Protein AF-A0A967KPV4-F1 (afdb_monomer_lite)

Sequence (61 aa):
RPPNLEGKGEIAIRDLVKNALRMRPDRIVVGECRGGEALDMLQAMNTGHDGSLTTAHANSP

Foldseek 3Di:
DAADPVRDDDDDPLNVLVVVVVVVALEAEDAEDDDDVVVSQVVCCVPRSPPYDYHYDDPDD

pLDDT: mean 93.34, std 3.31, range [79.12, 96.69]

Radius of gyration: 13.16 Å; chains: 1; bounding box: 35×34×17 Å

Structure (mmCIF, N/CA/C/O backbone):
data_AF-A0A967KPV4-F1
#
_entry.id   AF-A0A967KPV4-F1
#
loop_
_atom_site.group_PDB
_atom_site.id
_atom_site.type_symbol
_atom_site.label_atom_id
_atom_site.label_alt_id
_atom_site.label_comp_id
_atom_site.label_asym_id
_atom_site.label_entity_id
_atom_site.label_seq_id
_atom_site.pdbx_PDB_ins_code
_atom_site.Cartn_x
_atom_site.Cartn_y
_atom_site.Cartn_z
_atom_site.occupancy
_atom_site.B_iso_or_equiv
_atom_site.auth_seq_id
_atom_site.auth_comp_id
_atom_site.auth_asym_id
_atom_site.auth_atom_id
_atom_site.pdbx_PDB_model_num
ATOM 1 N N . ARG A 1 1 ? -12.441 10.134 -0.647 1.00 88.75 1 ARG A N 1
ATOM 2 C CA . ARG A 1 1 ? -13.592 11.076 -0.627 1.00 88.75 1 ARG A CA 1
ATOM 3 C C . ARG A 1 1 ? -13.300 12.127 0.434 1.00 88.75 1 ARG A C 1
ATOM 5 O O . ARG A 1 1 ? -13.052 11.697 1.551 1.00 88.75 1 ARG A O 1
ATOM 12 N N . PRO A 1 2 ? -13.284 13.431 0.113 1.00 91.44 2 PRO A N 1
ATOM 13 C CA . PRO A 1 2 ? -13.053 14.479 1.111 1.00 91.44 2 PRO A CA 1
ATOM 14 C C . PRO A 1 2 ? -14.199 14.542 2.140 1.00 91.44 2 PRO A C 1
ATOM 16 O O . PRO A 1 2 ? -15.287 14.024 1.858 1.00 91.44 2 PRO A O 1
ATOM 19 N N . PRO A 1 3 ? -13.975 15.145 3.321 1.00 96.69 3 PRO A N 1
ATOM 20 C CA . PRO A 1 3 ? -15.031 15.346 4.308 1.00 96.69 3 PRO A CA 1
ATOM 21 C C . PRO A 1 3 ? -16.149 16.255 3.775 1.00 96.69 3 PRO A C 1
ATOM 23 O O . PRO A 1 3 ? -15.938 17.086 2.891 1.00 96.69 3 PRO A O 1
ATOM 26 N N . ASN A 1 4 ? -17.352 16.096 4.324 1.00 95.00 4 ASN A N 1
ATOM 27 C CA . ASN A 1 4 ? -18.476 17.005 4.105 1.00 95.00 4 ASN A CA 1
ATOM 28 C C . ASN A 1 4 ? -18.287 18.330 4.879 1.00 95.00 4 ASN A C 1
ATOM 30 O O . ASN A 1 4 ? -17.310 18.506 5.607 1.00 95.00 4 ASN A O 1
ATOM 34 N N . LEU A 1 5 ? -19.250 19.253 4.763 1.00 95.81 5 LEU A N 1
ATOM 35 C CA . LEU A 1 5 ? -19.218 20.560 5.444 1.00 95.81 5 LEU A CA 1
ATOM 36 C C . LEU A 1 5 ? -19.140 20.469 6.981 1.00 95.81 5 LEU A C 1
ATOM 38 O O . LEU A 1 5 ? -18.714 21.419 7.627 1.00 95.81 5 LEU A O 1
ATOM 42 N N . GLU A 1 6 ? -19.518 19.333 7.568 1.00 95.44 6 GLU A N 1
ATOM 43 C CA . GLU A 1 6 ? -19.457 19.077 9.013 1.00 95.44 6 GLU A CA 1
ATOM 44 C C . GLU A 1 6 ? -18.130 18.424 9.442 1.00 95.44 6 GLU A C 1
ATOM 46 O O . GLU A 1 6 ? -17.992 17.997 10.589 1.00 95.44 6 GLU A O 1
ATOM 51 N N . GLY A 1 7 ? -17.169 18.279 8.521 1.00 93.50 7 GLY A N 1
ATOM 52 C CA . GLY A 1 7 ? -15.893 17.608 8.771 1.00 93.50 7 GLY A CA 1
ATOM 53 C C . GLY A 1 7 ? -15.996 16.081 8.849 1.00 93.50 7 GLY A C 1
ATOM 54 O O . GLY A 1 7 ? -15.083 15.428 9.345 1.00 93.50 7 GLY A O 1
ATOM 55 N N . LYS A 1 8 ? -17.103 15.486 8.389 1.00 95.06 8 LYS A N 1
ATOM 56 C CA . LYS A 1 8 ? -17.390 14.049 8.517 1.00 95.06 8 LYS A CA 1
ATOM 57 C C . LYS A 1 8 ? -17.368 13.329 7.177 1.00 95.06 8 LYS A C 1
ATOM 59 O O . LYS A 1 8 ? -17.542 13.916 6.114 1.00 95.06 8 LYS A O 1
ATOM 64 N N . GLY A 1 9 ? -17.230 12.007 7.240 1.00 94.75 9 GLY A N 1
ATOM 65 C CA . GLY A 1 9 ? -17.399 11.139 6.074 1.00 94.75 9 GLY A CA 1
ATOM 66 C C . GLY A 1 9 ? -16.233 11.172 5.089 1.00 94.75 9 GLY A C 1
ATOM 67 O O . GLY A 1 9 ? -16.397 10.698 3.958 1.00 94.75 9 GLY A O 1
ATOM 68 N N . GLU A 1 10 ? -15.077 11.688 5.507 1.00 96.56 10 GLU A N 1
ATOM 69 C CA . GLU A 1 10 ? -13.832 11.455 4.788 1.00 96.56 10 GLU A CA 1
ATOM 70 C C . GLU A 1 10 ? -13.589 9.947 4.652 1.00 96.56 10 GLU A C 1
ATOM 72 O O . GLU A 1 10 ? -13.876 9.166 5.558 1.00 96.56 10 GLU A O 1
ATOM 77 N N . ILE A 1 11 ? -13.114 9.543 3.478 1.00 95.94 11 ILE A N 1
ATOM 78 C CA . ILE A 1 11 ? -12.611 8.193 3.230 1.00 95.94 11 ILE A CA 1
ATOM 79 C C . ILE A 1 11 ? -11.237 8.368 2.613 1.00 95.94 11 ILE A C 1
ATOM 81 O O . ILE A 1 11 ? -11.132 8.781 1.445 1.00 95.94 11 ILE A O 1
ATOM 85 N N . ALA A 1 12 ? -10.211 8.070 3.398 1.00 94.94 12 ALA A N 1
ATOM 86 C CA . ALA A 1 12 ? -8.840 8.051 2.939 1.00 94.94 12 ALA A CA 1
ATOM 87 C C . ALA A 1 12 ? -8.563 6.755 2.168 1.00 94.94 12 ALA A C 1
ATOM 89 O O . ALA A 1 12 ? -9.210 5.724 2.363 1.00 94.94 12 ALA A O 1
ATOM 90 N N . ILE A 1 13 ? -7.544 6.781 1.310 1.00 94.88 13 ILE A N 1
ATOM 91 C CA . ILE A 1 13 ? -7.076 5.576 0.610 1.00 94.88 13 ILE A CA 1
ATOM 92 C C . ILE A 1 13 ? -6.687 4.466 1.595 1.00 94.88 13 ILE A C 1
ATOM 94 O O . ILE A 1 13 ? -6.978 3.293 1.372 1.00 94.88 13 ILE A O 1
ATOM 98 N N . ARG A 1 14 ? -6.131 4.855 2.744 1.00 95.50 14 ARG A N 1
ATOM 99 C CA . ARG A 1 14 ? -5.786 3.958 3.843 1.00 95.50 14 ARG A CA 1
ATOM 100 C C . ARG A 1 14 ? -6.989 3.177 4.379 1.00 95.50 14 ARG A C 1
ATOM 102 O O . ARG A 1 14 ? -6.852 1.998 4.703 1.00 95.50 14 ARG A O 1
ATOM 109 N N . ASP A 1 15 ? -8.162 3.804 4.447 1.00 96.00 15 ASP A N 1
ATOM 110 C CA . ASP A 1 15 ? -9.391 3.145 4.901 1.00 96.00 15 ASP A CA 1
ATOM 111 C C . ASP A 1 15 ? -9.833 2.075 3.901 1.00 96.00 15 ASP A C 1
ATOM 113 O O . ASP A 1 15 ? -10.221 0.974 4.294 1.00 96.00 15 ASP A O 1
ATOM 117 N N . LEU A 1 16 ? -9.701 2.368 2.603 1.00 95.75 16 LEU A N 1
ATOM 118 C CA . LEU A 1 16 ? -10.004 1.424 1.528 1.00 95.75 16 LEU A CA 1
ATOM 119 C C . LEU A 1 16 ? -9.061 0.219 1.555 1.00 95.75 16 LEU A C 1
ATOM 121 O O . LEU A 1 16 ? -9.533 -0.910 1.458 1.00 95.75 16 LEU A O 1
ATOM 125 N N . VAL A 1 17 ? -7.758 0.442 1.749 1.00 94.81 17 VAL A N 1
ATOM 126 C CA . VAL A 1 17 ? -6.758 -0.634 1.868 1.00 94.81 17 VAL A CA 1
ATOM 127 C C . VAL A 1 17 ? -7.083 -1.548 3.049 1.00 94.81 17 VAL A C 1
ATOM 129 O O . VAL A 1 17 ? -7.215 -2.759 2.882 1.00 94.81 17 VAL A O 1
ATOM 132 N N . LYS A 1 18 ? -7.310 -0.980 4.239 1.00 94.12 18 LYS A N 1
ATOM 133 C CA . LYS A 1 18 ? -7.674 -1.758 5.436 1.00 94.12 18 LYS A CA 1
ATOM 134 C C . LYS A 1 18 ? -8.987 -2.518 5.276 1.00 94.12 18 LYS A C 1
ATOM 136 O O . LYS A 1 18 ? -9.133 -3.607 5.829 1.00 94.12 18 LYS A O 1
ATOM 141 N N . ASN A 1 19 ? -9.956 -1.938 4.572 1.00 96.12 19 ASN A N 1
ATOM 142 C CA . ASN A 1 19 ? -11.210 -2.615 4.276 1.00 96.12 19 ASN A CA 1
ATOM 143 C C . ASN A 1 19 ? -10.995 -3.777 3.297 1.00 96.12 19 ASN A C 1
ATOM 145 O O . ASN A 1 19 ? -11.466 -4.880 3.557 1.00 96.12 19 ASN A O 1
ATOM 149 N N . ALA A 1 20 ? -10.226 -3.558 2.228 1.00 94.94 20 ALA A N 1
ATOM 150 C CA . ALA A 1 20 ? -9.913 -4.579 1.235 1.00 94.94 20 ALA A CA 1
ATOM 151 C C . ALA A 1 20 ? -9.236 -5.803 1.865 1.00 94.94 20 ALA A C 1
ATOM 153 O O . ALA A 1 20 ? -9.642 -6.921 1.577 1.00 94.94 20 ALA A O 1
ATOM 154 N N . LEU A 1 21 ? -8.298 -5.622 2.803 1.00 92.25 21 LEU A N 1
ATOM 155 C CA . LEU A 1 21 ? -7.634 -6.738 3.498 1.00 92.25 21 LEU A CA 1
ATOM 156 C C . LEU A 1 21 ? -8.596 -7.640 4.294 1.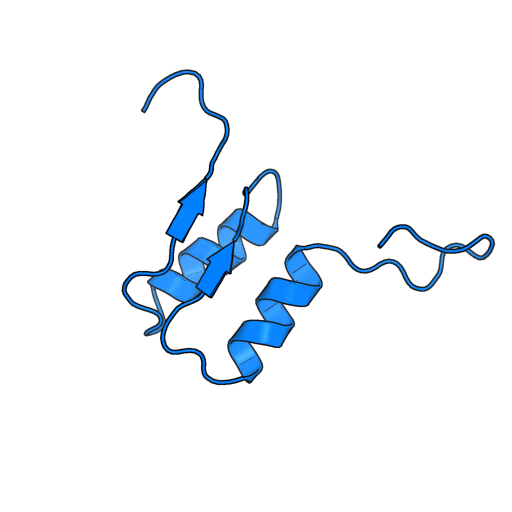00 92.25 21 LEU A C 1
ATOM 158 O O . LEU A 1 21 ? -8.302 -8.809 4.530 1.00 92.25 21 LEU A O 1
ATOM 162 N N . ARG A 1 22 ? -9.779 -7.143 4.680 1.00 93.88 22 ARG A N 1
ATOM 163 C CA . ARG A 1 22 ? -10.819 -7.961 5.333 1.00 93.88 22 ARG A CA 1
ATOM 164 C C . ARG A 1 22 ? -11.654 -8.784 4.356 1.00 93.88 22 ARG A C 1
ATOM 166 O O . ARG A 1 22 ? -12.421 -9.639 4.789 1.00 93.88 22 ARG A O 1
ATOM 173 N N . MET A 1 23 ? -11.505 -8.548 3.057 1.00 95.12 23 MET A N 1
ATOM 174 C CA . MET A 1 23 ? -12.239 -9.247 2.002 1.00 95.12 23 MET A CA 1
ATOM 175 C C . MET A 1 23 ? -11.506 -10.500 1.506 1.00 95.12 23 MET A C 1
ATOM 177 O O . MET A 1 23 ? -11.968 -11.116 0.552 1.00 95.12 23 MET A O 1
ATOM 181 N N . ARG A 1 24 ? -10.388 -10.883 2.150 1.00 93.19 24 ARG A N 1
ATOM 182 C CA . ARG A 1 24 ? -9.501 -11.983 1.728 1.00 93.19 24 ARG A CA 1
ATOM 183 C C . ARG A 1 24 ? -9.088 -11.888 0.248 1.00 93.19 24 ARG A C 1
ATOM 185 O O . ARG A 1 24 ? -9.320 -12.835 -0.500 1.00 93.19 24 ARG A O 1
ATOM 192 N N . PRO A 1 25 ? -8.536 -10.751 -0.203 1.00 93.88 25 PRO A N 1
ATOM 193 C CA . PRO A 1 25 ? -8.053 -10.664 -1.568 1.00 93.88 25 PRO A CA 1
ATOM 194 C C . PRO A 1 25 ? -6.819 -11.556 -1.730 1.00 93.88 25 PRO A C 1
ATOM 196 O O . PRO A 1 25 ? -6.016 -11.660 -0.812 1.00 93.88 25 PRO A O 1
ATOM 199 N N . ASP A 1 26 ? -6.615 -12.141 -2.907 1.00 92.12 26 ASP A N 1
ATOM 200 C CA . ASP A 1 26 ? -5.328 -12.782 -3.224 1.00 92.12 26 ASP A CA 1
ATOM 201 C C . ASP A 1 26 ? -4.246 -11.727 -3.518 1.00 92.12 26 ASP A C 1
ATOM 203 O O . ASP A 1 26 ? -3.053 -11.938 -3.319 1.00 92.12 26 ASP A O 1
ATOM 207 N N . ARG A 1 27 ? -4.669 -10.551 -3.996 1.00 93.44 27 ARG A N 1
ATOM 208 C CA . ARG A 1 27 ? -3.806 -9.431 -4.369 1.00 93.44 27 ARG A CA 1
ATOM 209 C C . ARG A 1 27 ? -4.495 -8.107 -4.090 1.00 93.44 27 ARG A C 1
ATOM 211 O O . ARG A 1 27 ? -5.670 -7.944 -4.415 1.00 93.44 27 ARG A O 1
ATOM 218 N N . ILE A 1 28 ? -3.738 -7.129 -3.602 1.00 93.81 28 ILE A N 1
ATOM 219 C CA . ILE A 1 28 ? -4.173 -5.734 -3.564 1.00 93.81 28 ILE A CA 1
ATOM 220 C C . ILE A 1 28 ? -3.375 -4.893 -4.564 1.00 93.81 28 ILE A C 1
ATOM 222 O O . ILE A 1 28 ? -2.151 -4.988 -4.663 1.00 93.81 28 ILE A O 1
ATOM 226 N N . VAL A 1 29 ? -4.086 -4.076 -5.340 1.00 95.25 29 VAL A N 1
ATOM 227 C CA . VAL A 1 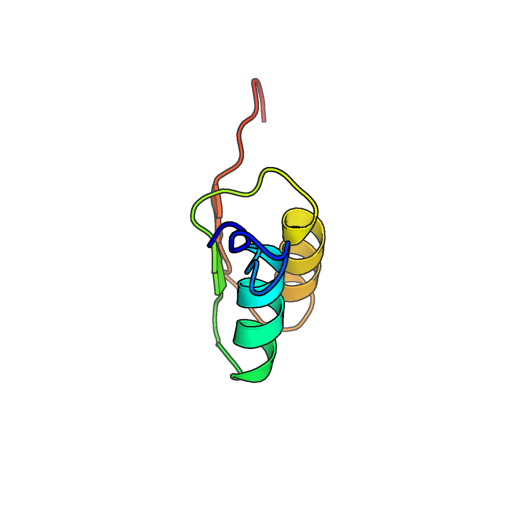29 ? -3.480 -3.107 -6.256 1.00 95.25 29 VAL A CA 1
ATOM 228 C C . VAL A 1 29 ? -3.891 -1.718 -5.805 1.00 95.25 29 VAL A C 1
ATOM 230 O O . VAL A 1 29 ? -5.077 -1.388 -5.794 1.00 95.25 29 VAL A O 1
ATOM 233 N N . VAL A 1 30 ? -2.906 -0.913 -5.426 1.00 95.31 30 VAL A N 1
ATOM 234 C CA . VAL A 1 30 ? -3.100 0.499 -5.092 1.00 95.31 30 VAL A CA 1
ATOM 235 C C . VAL A 1 30 ? -2.575 1.329 -6.251 1.00 95.31 30 VAL A C 1
ATOM 237 O O . VAL A 1 30 ? -1.501 1.057 -6.770 1.00 95.31 30 VAL A O 1
ATOM 240 N N . GLY A 1 31 ? -3.350 2.319 -6.696 1.00 95.88 31 GLY A N 1
ATOM 241 C CA . GLY A 1 31 ? -2.954 3.148 -7.835 1.00 95.88 31 GLY A CA 1
ATOM 242 C C . GLY A 1 31 ? -1.618 3.841 -7.585 1.00 95.88 31 GLY A C 1
ATOM 243 O O . GLY A 1 31 ? -0.693 3.678 -8.372 1.00 95.88 31 GLY A O 1
ATOM 244 N N . GLU A 1 32 ? -1.506 4.560 -6.469 1.00 96.19 32 GLU A N 1
ATOM 245 C CA . GLU A 1 32 ? -0.286 5.249 -6.054 1.00 96.19 32 GLU A CA 1
ATOM 246 C C . GLU A 1 32 ? -0.243 5.388 -4.527 1.00 96.19 32 GLU A C 1
ATOM 248 O O . GLU A 1 32 ? -1.242 5.767 -3.912 1.00 96.19 32 GLU A O 1
ATOM 253 N N . CYS A 1 33 ? 0.910 5.103 -3.922 1.00 95.75 33 CYS A N 1
ATOM 254 C CA . CYS A 1 33 ? 1.173 5.374 -2.511 1.00 95.75 33 CYS A CA 1
ATOM 255 C C . CYS A 1 33 ? 1.887 6.724 -2.348 1.00 95.75 33 CYS A C 1
ATOM 257 O O . CYS A 1 33 ? 2.939 6.960 -2.943 1.00 95.75 33 CYS A O 1
ATOM 259 N N . ARG A 1 34 ? 1.340 7.594 -1.496 1.00 94.56 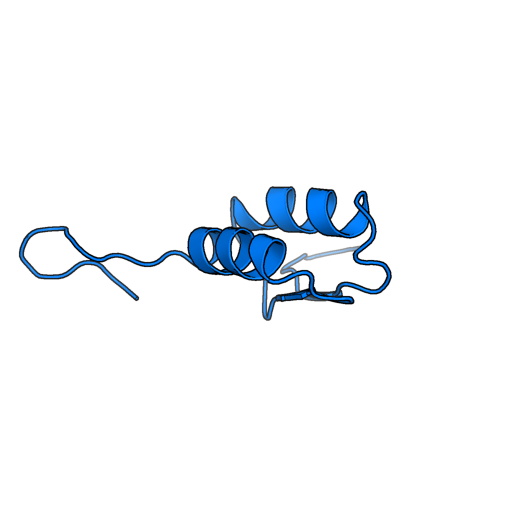34 ARG A N 1
ATOM 260 C CA . ARG A 1 34 ? 1.895 8.908 -1.126 1.00 94.56 34 ARG A CA 1
ATOM 261 C C . ARG A 1 34 ? 1.906 9.174 0.386 1.00 94.56 34 ARG A C 1
ATOM 263 O O . ARG A 1 34 ? 2.414 10.211 0.805 1.00 94.56 34 ARG A O 1
ATOM 270 N N . GLY A 1 35 ? 1.356 8.279 1.205 1.00 93.88 35 GLY A N 1
ATOM 271 C CA . GLY A 1 35 ? 1.217 8.464 2.648 1.00 93.88 35 GLY A CA 1
ATOM 272 C C . GLY A 1 35 ? 1.146 7.158 3.442 1.00 93.88 35 GLY A C 1
ATOM 273 O O . GLY A 1 35 ? 1.836 6.181 3.153 1.00 93.88 35 GLY A O 1
ATOM 274 N N . GLY A 1 36 ? 0.333 7.158 4.503 1.00 92.81 36 GLY A N 1
ATOM 275 C CA . GLY A 1 36 ? 0.285 6.075 5.494 1.00 92.81 36 GLY A CA 1
ATOM 276 C C . GLY A 1 36 ? -0.134 4.706 4.947 1.00 92.81 36 GLY A C 1
ATOM 277 O O . GLY A 1 36 ? 0.231 3.691 5.533 1.00 92.81 36 GLY A O 1
ATOM 278 N N . GLU A 1 37 ? -0.842 4.668 3.819 1.00 94.06 37 GLU A N 1
ATOM 279 C CA . GLU A 1 37 ? -1.206 3.446 3.097 1.00 94.06 37 GLU A CA 1
ATOM 280 C C . GLU A 1 37 ? 0.003 2.657 2.582 1.00 94.06 37 GLU A C 1
ATOM 282 O O . GLU A 1 37 ? -0.115 1.455 2.360 1.00 94.06 37 GLU A O 1
ATOM 287 N N . ALA A 1 38 ? 1.174 3.291 2.443 1.00 94.12 38 ALA A N 1
ATOM 288 C CA . ALA A 1 38 ? 2.402 2.600 2.062 1.00 94.12 38 ALA A CA 1
ATOM 289 C C . ALA A 1 38 ? 2.783 1.514 3.082 1.00 94.12 38 ALA A C 1
ATOM 291 O O . ALA A 1 38 ? 3.171 0.413 2.697 1.00 94.12 38 ALA A O 1
ATOM 292 N N . LEU A 1 39 ? 2.616 1.784 4.383 1.00 93.94 39 LEU A N 1
ATOM 293 C CA . LEU A 1 39 ? 2.889 0.793 5.425 1.00 93.94 39 LEU A CA 1
ATOM 294 C C . LEU A 1 39 ? 1.871 -0.352 5.390 1.00 93.94 39 LEU A C 1
ATOM 296 O O . LEU A 1 39 ? 2.260 -1.511 5.511 1.00 93.94 39 LEU A O 1
ATOM 300 N N . ASP A 1 40 ? 0.586 -0.044 5.202 1.00 93.12 40 ASP A N 1
ATOM 301 C CA . ASP A 1 40 ? -0.448 -1.077 5.082 1.00 93.12 40 ASP A CA 1
ATOM 302 C C . ASP A 1 40 ? -0.218 -1.942 3.819 1.00 93.12 40 ASP A C 1
ATOM 304 O O . ASP A 1 40 ? -0.435 -3.151 3.859 1.00 93.12 40 ASP A O 1
ATOM 308 N N . MET A 1 41 ? 0.305 -1.362 2.727 1.00 93.06 41 MET A N 1
ATOM 309 C CA . MET A 1 41 ? 0.730 -2.103 1.530 1.00 93.06 41 MET A CA 1
ATOM 310 C C . MET A 1 41 ? 1.903 -3.047 1.804 1.00 93.06 41 MET A C 1
ATOM 312 O O . MET A 1 41 ? 1.844 -4.212 1.414 1.00 93.06 41 MET A O 1
ATOM 316 N N . LEU A 1 42 ? 2.946 -2.582 2.498 1.00 92.19 42 LEU A N 1
ATOM 317 C CA . LEU A 1 42 ? 4.073 -3.439 2.888 1.00 92.19 42 LEU A CA 1
ATOM 318 C C . LEU A 1 42 ? 3.614 -4.587 3.795 1.00 92.19 42 LEU A C 1
ATOM 320 O O . LEU A 1 42 ? 4.048 -5.725 3.632 1.00 92.19 42 LEU A O 1
ATOM 324 N N . GLN A 1 43 ? 2.696 -4.309 4.722 1.00 91.50 43 GLN A N 1
ATOM 325 C CA . GLN A 1 43 ? 2.094 -5.345 5.558 1.00 91.50 43 GLN A CA 1
ATOM 326 C C . GLN A 1 43 ? 1.294 -6.354 4.729 1.00 91.50 43 GLN A C 1
ATOM 328 O O . GLN A 1 43 ? 1.444 -7.554 4.952 1.00 91.50 43 GLN A O 1
ATOM 333 N N . ALA A 1 44 ? 0.492 -5.903 3.760 1.00 91.50 44 ALA A N 1
ATOM 334 C CA . ALA A 1 44 ? -0.265 -6.785 2.873 1.00 91.50 44 ALA A CA 1
ATOM 335 C C . ALA A 1 44 ? 0.659 -7.754 2.119 1.00 91.50 44 ALA A C 1
ATOM 337 O O . ALA A 1 44 ? 0.443 -8.967 2.160 1.00 91.50 44 ALA A O 1
ATOM 338 N N . MET A 1 45 ? 1.734 -7.226 1.523 1.00 90.88 45 MET A N 1
ATOM 339 C CA . MET A 1 45 ? 2.757 -8.018 0.830 1.00 90.88 45 MET A CA 1
ATOM 340 C C . MET A 1 45 ? 3.434 -9.044 1.746 1.00 90.88 45 MET A C 1
ATOM 342 O O . MET A 1 45 ? 3.817 -10.108 1.287 1.00 90.88 45 MET A O 1
ATOM 346 N N . ASN A 1 46 ? 3.563 -8.750 3.039 1.00 90.06 46 ASN A N 1
ATOM 347 C CA . ASN A 1 46 ? 4.203 -9.651 3.996 1.00 90.06 46 ASN A CA 1
ATOM 348 C C . ASN A 1 46 ? 3.235 -10.664 4.643 1.00 90.06 46 ASN A C 1
ATOM 350 O O . ASN A 1 46 ? 3.654 -11.475 5.465 1.00 90.06 46 ASN A O 1
ATO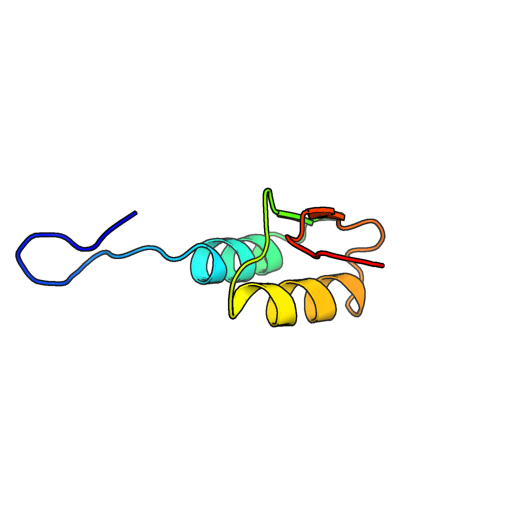M 354 N N . THR A 1 47 ? 1.932 -10.595 4.345 1.00 85.94 47 THR A N 1
ATOM 355 C CA . THR A 1 47 ? 0.878 -11.373 5.032 1.00 85.94 47 THR A CA 1
ATOM 356 C C . THR A 1 47 ? -0.021 -12.153 4.071 1.00 85.94 47 THR A C 1
ATOM 358 O O . THR A 1 47 ? -1.219 -12.298 4.309 1.00 85.94 47 THR A O 1
ATOM 361 N N . GLY A 1 48 ? 0.558 -12.688 2.994 1.00 83.50 48 GLY A N 1
ATOM 362 C CA . GLY A 1 48 ? -0.123 -13.638 2.109 1.00 83.50 48 GLY A CA 1
ATOM 363 C C . GLY A 1 48 ? -0.915 -13.008 0.964 1.00 83.50 48 GLY A C 1
ATOM 364 O O . GLY A 1 48 ? -1.754 -13.684 0.379 1.00 83.50 48 GLY A O 1
ATOM 365 N N . HIS A 1 49 ? -0.642 -11.743 0.630 1.00 90.31 49 HIS A N 1
ATOM 366 C CA . HIS A 1 49 ? -1.182 -11.073 -0.559 1.00 90.31 49 HIS A CA 1
ATOM 367 C C . HIS A 1 49 ? -0.088 -10.948 -1.628 1.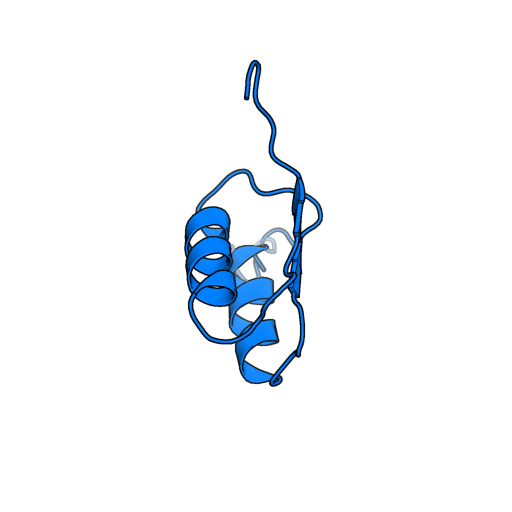00 90.31 49 HIS A C 1
ATOM 369 O O . HIS A 1 49 ? 0.253 -9.847 -2.086 1.00 90.31 49 HIS A O 1
ATOM 375 N N . ASP A 1 50 ? 0.531 -12.078 -1.962 1.00 79.12 50 ASP A N 1
ATOM 376 C CA . ASP A 1 50 ? 1.727 -12.126 -2.796 1.00 79.12 50 ASP A CA 1
ATOM 377 C C . ASP A 1 50 ? 1.423 -11.650 -4.228 1.00 79.12 50 ASP A C 1
ATOM 379 O O . ASP A 1 50 ? 0.454 -12.041 -4.883 1.00 79.12 50 ASP A O 1
ATOM 383 N N . GLY A 1 51 ? 2.258 -10.742 -4.734 1.00 84.12 51 GLY A N 1
ATOM 384 C CA . GLY A 1 51 ? 2.052 -10.083 -6.028 1.00 84.12 51 GLY A CA 1
ATOM 385 C C . GLY A 1 51 ? 1.217 -8.802 -5.968 1.00 84.12 51 GLY A C 1
ATOM 386 O O . GLY A 1 51 ? 0.844 -8.277 -7.017 1.00 84.12 51 GLY A O 1
ATOM 387 N N . SER A 1 52 ? 0.927 -8.287 -4.772 1.00 93.38 52 SER A N 1
ATOM 388 C CA . SER A 1 52 ? 0.389 -6.933 -4.596 1.00 93.38 52 SER A CA 1
ATOM 389 C C . SER A 1 52 ? 1.319 -5.879 -5.192 1.00 93.38 52 SER A C 1
ATOM 391 O O . SER A 1 52 ? 2.539 -6.026 -5.175 1.00 93.38 52 SER A O 1
ATOM 393 N N . LEU A 1 53 ? 0.735 -4.826 -5.760 1.00 95.31 53 LEU A N 1
ATOM 394 C CA . LEU A 1 53 ? 1.440 -3.842 -6.581 1.00 95.31 53 LEU A CA 1
ATOM 395 C C . LEU A 1 53 ? 0.955 -2.434 -6.247 1.00 95.31 53 LEU A C 1
ATOM 397 O O . LEU A 1 53 ? -0.214 -2.220 -5.920 1.00 95.31 53 LEU A O 1
ATOM 401 N N . THR A 1 54 ? 1.858 -1.470 -6.362 1.00 95.56 54 THR A N 1
ATOM 402 C CA . THR A 1 54 ? 1.525 -0.049 -6.297 1.00 95.56 54 THR A CA 1
ATOM 403 C C . THR A 1 54 ? 2.506 0.757 -7.131 1.00 95.56 54 THR A C 1
ATOM 405 O O . THR A 1 54 ? 3.597 0.275 -7.438 1.00 95.56 54 THR A O 1
ATOM 408 N N . THR A 1 55 ? 2.128 1.979 -7.493 1.00 96.62 55 THR A N 1
ATOM 409 C CA . THR A 1 55 ? 3.093 2.973 -7.968 1.00 96.62 55 THR A CA 1
ATOM 410 C C . THR A 1 55 ? 3.530 3.866 -6.809 1.00 96.62 55 THR A C 1
ATOM 412 O O . THR A 1 55 ? 2.817 4.034 -5.817 1.00 96.62 55 THR A O 1
ATOM 415 N N . ALA A 1 56 ? 4.730 4.422 -6.912 1.00 94.81 56 ALA A N 1
ATOM 416 C CA . ALA A 1 56 ? 5.241 5.394 -5.961 1.00 94.81 56 ALA A CA 1
ATOM 417 C C . ALA A 1 56 ? 5.962 6.500 -6.726 1.00 94.81 56 ALA A C 1
ATOM 419 O O . ALA A 1 56 ? 6.595 6.250 -7.754 1.00 94.81 56 ALA A O 1
ATOM 420 N N . HIS A 1 57 ? 5.875 7.722 -6.211 1.00 94.69 57 HIS A N 1
ATOM 421 C CA . HIS A 1 57 ? 6.660 8.825 -6.736 1.00 94.69 57 HIS A CA 1
ATOM 422 C C . HIS A 1 57 ? 8.060 8.800 -6.117 1.00 94.69 57 HIS A C 1
ATOM 424 O O . HIS A 1 57 ? 8.204 8.963 -4.905 1.00 94.69 57 HIS A O 1
ATOM 430 N N . ALA A 1 58 ? 9.082 8.613 -6.949 1.00 94.62 58 ALA A N 1
ATOM 431 C CA . ALA A 1 58 ? 10.481 8.616 -6.542 1.00 94.62 58 ALA A CA 1
ATOM 432 C C . ALA A 1 58 ? 11.353 9.228 -7.647 1.00 94.62 58 ALA A C 1
ATOM 434 O O . ALA A 1 58 ? 11.080 9.050 -8.833 1.00 94.62 58 ALA A O 1
ATOM 435 N N . ASN A 1 59 ? 12.412 9.940 -7.257 1.00 95.62 59 ASN A N 1
ATOM 436 C CA . ASN A 1 59 ? 13.374 10.524 -8.202 1.00 95.62 59 ASN A CA 1
ATOM 437 C C . ASN A 1 59 ? 14.457 9.521 -8.639 1.00 95.62 59 ASN A C 1
ATOM 439 O O . ASN A 1 59 ? 15.184 9.768 -9.599 1.00 9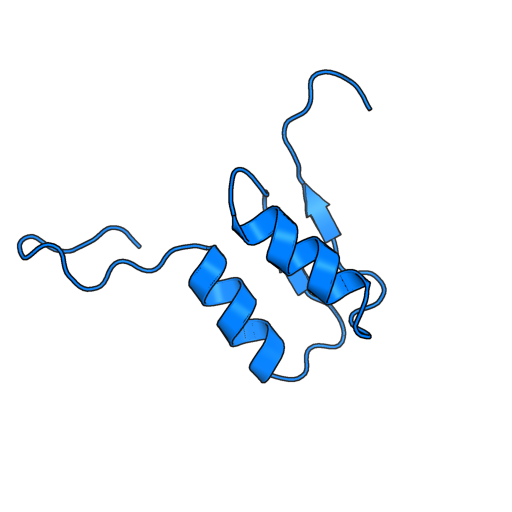5.62 59 ASN A O 1
ATOM 443 N N . SER A 1 60 ? 14.575 8.406 -7.924 1.00 93.38 60 SER A N 1
ATOM 444 C CA . SER A 1 60 ? 15.492 7.297 -8.177 1.00 93.38 60 SER A CA 1
ATOM 445 C C . SER A 1 60 ? 14.889 6.008 -7.604 1.00 93.38 60 SER A C 1
ATOM 447 O O . SER A 1 60 ? 13.999 6.110 -6.755 1.00 93.38 60 SER A O 1
ATOM 449 N N . PRO A 1 61 ? 15.350 4.822 -8.044 1.00 88.88 61 PRO A N 1
ATOM 450 C CA . PRO A 1 61 ? 15.042 3.558 -7.376 1.00 88.88 61 PRO A CA 1
ATOM 451 C C . PRO A 1 61 ? 15.434 3.549 -5.894 1.00 88.88 61 PRO A C 1
ATOM 453 O O . PRO A 1 61 ? 16.391 4.278 -5.532 1.00 88.88 61 PRO A O 1
#

Secondary structure (DSSP, 8-state):
----TTS-----HHHHHHHHHTT--S--EEEEE-STHHHHHHHHHTTT-TT-EEEE--S--